Protein AF-A0A8T4L753-F1 (afdb_monomer_lite)

Foldseek 3Di:
DVVVVVVVVVVVVLLVVLLVCLVPPDALVVLLVVLVVLQVVLVVCVVVVNNVSSVVSPVVSVSSNSSSVSNCVNNVVDDPVVD

pLDDT: mean 85.9, std 11.28, range [40.97, 97.44]

Radius of gyration: 14.72 Å; chains: 1; bounding box: 41×27×35 Å

Organism: NCBI:txid3101447

Secondary structure (DSSP, 8-state):
-HHHHHHHHHHHHHHHHHHHHTTSS--HHHHHHHHHHHHHHHHHHHHTT-HHHHHHHHHHHHHHHHHHHHHHHHTT---TTT-

Sequence (83 aa):
MLGGKFRKKLKALLAAAGKALSIIPLTANQFTATSILLALIAALFIANQNLAAGLLFVVLAILVDVLDGSFAEAKKQKSNFGN

InterPro domains:
  IPR000462 CDP-alcohol phosphatidyltransferase [PF01066] (27-82)
  IPR043130 CDP-alcohol phosphatidyltransferase, transmembrane domain [G3DSA:1.20.120.1760] (8-83)

Structure (mmCIF, N/CA/C/O backbone):
data_AF-A0A8T4L753-F1
#
_entry.id   AF-A0A8T4L753-F1
#
loop_
_atom_site.group_PDB
_atom_site.id
_atom_site.type_symbol
_atom_site.label_atom_id
_atom_site.label_alt_id
_atom_site.label_comp_id
_atom_site.label_asym_id
_atom_site.label_entity_id
_atom_site.label_seq_id
_atom_site.pdbx_PDB_ins_code
_atom_site.Cartn_x
_atom_site.Cartn_y
_atom_site.Cartn_z
_atom_site.occupancy
_atom_site.B_iso_or_equiv
_atom_site.auth_seq_id
_atom_site.auth_comp_id
_atom_site.auth_asym_id
_atom_site.auth_atom_id
_atom_site.pdbx_PDB_model_num
ATOM 1 N N . MET A 1 1 ? 22.862 16.717 2.983 1.00 56.38 1 MET A N 1
ATOM 2 C CA . MET A 1 1 ? 23.302 15.496 2.253 1.00 56.38 1 MET A CA 1
ATOM 3 C C . MET A 1 1 ? 22.710 14.178 2.791 1.00 56.38 1 MET A C 1
ATOM 5 O O . MET A 1 1 ? 22.683 13.207 2.042 1.00 56.38 1 MET A O 1
ATOM 9 N N . LEU A 1 2 ? 22.200 14.114 4.034 1.00 59.62 2 LEU A N 1
ATOM 10 C CA . LEU A 1 2 ? 21.600 12.895 4.619 1.00 59.62 2 LEU A CA 1
ATOM 11 C C . LEU A 1 2 ? 20.295 12.438 3.930 1.00 59.62 2 LEU A C 1
ATOM 13 O O . LEU A 1 2 ? 20.118 11.245 3.686 1.00 59.62 2 LEU A O 1
ATOM 17 N N . GLY A 1 3 ? 19.434 13.375 3.515 1.00 69.31 3 GLY A N 1
ATOM 18 C CA . GLY A 1 3 ? 18.162 13.053 2.850 1.00 69.31 3 GLY A CA 1
ATOM 19 C C . GLY A 1 3 ? 18.310 12.320 1.509 1.00 69.31 3 GLY A C 1
ATOM 20 O O . GLY A 1 3 ? 17.506 11.448 1.192 1.00 69.31 3 GLY A O 1
ATOM 21 N N . GLY A 1 4 ? 19.374 12.594 0.743 1.00 76.81 4 GLY A N 1
ATOM 22 C CA . GLY A 1 4 ? 19.599 11.960 -0.563 1.00 76.81 4 GLY A CA 1
ATOM 23 C C . GLY A 1 4 ? 19.911 10.462 -0.467 1.00 76.81 4 GLY A C 1
ATOM 24 O O . GLY A 1 4 ? 19.369 9.662 -1.230 1.00 76.81 4 GLY A O 1
ATOM 25 N N . LYS A 1 5 ? 20.735 10.059 0.511 1.00 80.94 5 LYS A N 1
ATOM 26 C CA . LYS A 1 5 ? 21.070 8.642 0.742 1.00 80.94 5 LYS A CA 1
ATOM 27 C C . LYS A 1 5 ? 19.867 7.862 1.281 1.00 80.94 5 LYS A C 1
ATOM 29 O O . LYS A 1 5 ? 19.629 6.740 0.837 1.00 80.94 5 LYS A O 1
ATOM 34 N N . PHE A 1 6 ? 19.094 8.466 2.185 1.00 83.69 6 PHE A N 1
ATOM 35 C CA . PHE A 1 6 ? 17.882 7.857 2.737 1.00 83.69 6 PHE A CA 1
ATOM 36 C C . PHE A 1 6 ? 16.797 7.673 1.668 1.00 83.69 6 PHE A C 1
ATOM 38 O O . PHE A 1 6 ? 16.293 6.568 1.486 1.00 83.69 6 PHE A O 1
ATOM 45 N N . ARG A 1 7 ? 16.532 8.712 0.863 1.00 81.25 7 ARG A N 1
ATOM 46 C CA . AR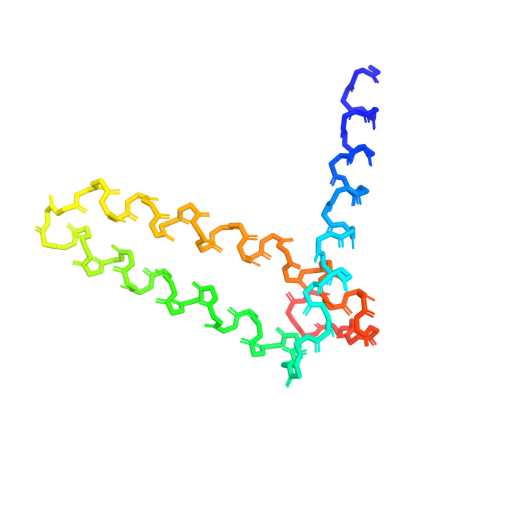G A 1 7 ? 15.587 8.648 -0.263 1.00 81.25 7 ARG A CA 1
ATOM 47 C C . ARG A 1 7 ? 15.970 7.574 -1.282 1.00 81.25 7 ARG A C 1
ATOM 49 O O . ARG A 1 7 ? 15.097 6.868 -1.773 1.00 81.25 7 ARG A O 1
ATOM 56 N N . LYS A 1 8 ? 17.265 7.410 -1.578 1.00 85.50 8 LYS A N 1
ATOM 57 C CA . LYS A 1 8 ? 17.745 6.368 -2.502 1.00 85.50 8 LYS A CA 1
ATOM 58 C C . LYS A 1 8 ? 17.508 4.957 -1.953 1.00 85.50 8 LYS A C 1
ATOM 60 O O . LYS A 1 8 ? 17.060 4.097 -2.705 1.00 85.50 8 LYS A O 1
ATOM 65 N N . LYS A 1 9 ? 17.758 4.729 -0.656 1.00 87.38 9 LYS A N 1
ATOM 66 C CA . LYS A 1 9 ? 17.462 3.445 0.004 1.00 87.38 9 LYS A CA 1
ATOM 67 C C . LYS A 1 9 ? 15.963 3.142 0.017 1.00 87.38 9 LYS A C 1
ATOM 69 O O . LYS A 1 9 ? 15.582 2.039 -0.357 1.00 87.38 9 LYS A O 1
ATOM 74 N N . LEU A 1 10 ? 15.128 4.121 0.372 1.00 84.50 10 LEU A N 1
ATOM 75 C CA . LEU A 1 10 ? 13.670 3.967 0.340 1.00 84.50 10 L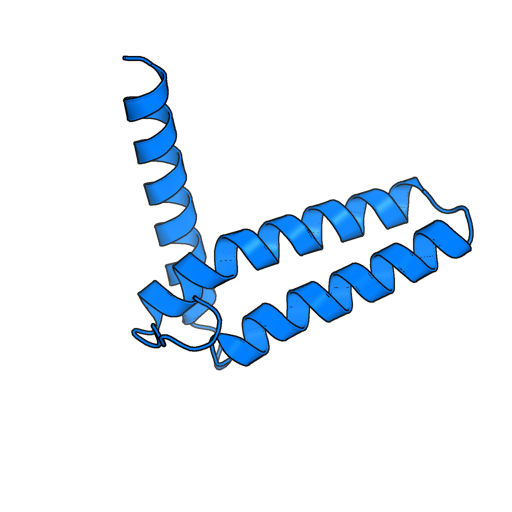EU A CA 1
ATOM 76 C C . LEU A 1 10 ? 13.161 3.642 -1.064 1.00 84.50 10 LEU A C 1
ATOM 78 O O . LEU A 1 10 ? 12.396 2.700 -1.230 1.00 84.50 10 LEU A O 1
ATOM 82 N N . LYS A 1 11 ? 13.635 4.362 -2.087 1.00 84.69 11 LYS A N 1
ATOM 83 C CA . LYS A 1 11 ? 13.243 4.097 -3.475 1.00 84.69 11 LYS A CA 1
ATOM 84 C C . LYS A 1 11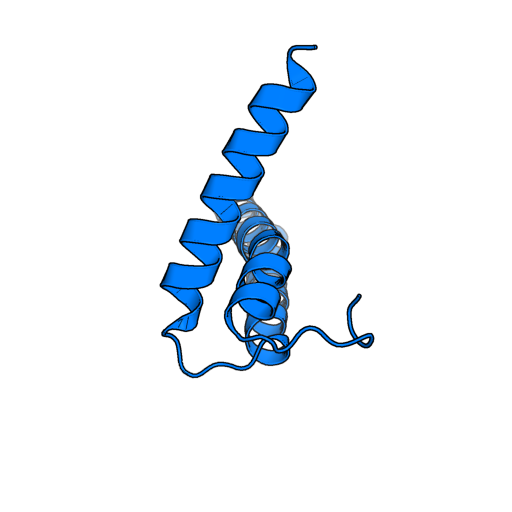 ? 13.637 2.684 -3.920 1.00 84.69 11 LYS A C 1
ATOM 86 O O . LYS A 1 11 ? 12.857 2.025 -4.594 1.00 84.69 11 LYS A O 1
ATOM 91 N N . ALA A 1 12 ? 14.819 2.205 -3.526 1.00 88.12 12 ALA A N 1
ATOM 92 C CA . ALA A 1 12 ? 15.256 0.843 -3.830 1.00 88.12 12 ALA A CA 1
ATOM 93 C C . ALA A 1 12 ? 14.387 -0.219 -3.133 1.00 88.12 12 ALA A C 1
ATOM 95 O O . ALA A 1 12 ? 14.043 -1.222 -3.755 1.00 88.12 12 ALA A O 1
ATOM 96 N N . LEU A 1 13 ? 14.000 0.016 -1.874 1.00 88.81 13 LEU A N 1
ATOM 97 C CA . LEU A 1 13 ? 13.100 -0.870 -1.133 1.00 88.81 13 LEU A CA 1
ATOM 98 C C . LEU A 1 13 ? 11.711 -0.928 -1.784 1.00 88.81 13 LEU A C 1
ATOM 100 O O . LEU A 1 13 ? 11.199 -2.017 -2.027 1.00 88.81 13 LEU A O 1
ATOM 104 N N . LEU A 1 14 ? 11.133 0.231 -2.117 1.00 86.62 14 LEU A N 1
ATOM 105 C CA . LEU A 1 14 ? 9.832 0.326 -2.784 1.00 86.62 14 LEU A CA 1
ATOM 106 C C . LEU A 1 14 ? 9.852 -0.343 -4.164 1.00 86.62 14 LEU A C 1
ATOM 108 O O . LEU A 1 14 ? 8.935 -1.089 -4.489 1.00 86.62 14 LEU A O 1
ATOM 112 N N . ALA A 1 15 ? 10.927 -0.170 -4.939 1.00 87.06 15 ALA A N 1
ATOM 113 C CA . ALA A 1 15 ? 11.089 -0.845 -6.226 1.00 87.06 15 ALA A CA 1
ATOM 114 C C . ALA A 1 15 ? 11.181 -2.373 -6.074 1.00 87.06 15 ALA A C 1
ATOM 116 O O . ALA A 1 15 ? 10.588 -3.112 -6.860 1.00 87.06 15 ALA A O 1
ATOM 117 N N . ALA A 1 16 ? 11.898 -2.862 -5.056 1.00 88.81 16 ALA A N 1
ATOM 118 C CA . ALA A 1 16 ? 11.969 -4.291 -4.763 1.00 88.81 16 ALA A CA 1
ATOM 119 C C . ALA A 1 16 ? 10.599 -4.853 -4.348 1.00 88.81 16 ALA A C 1
ATOM 121 O O . ALA A 1 16 ? 10.195 -5.898 -4.856 1.00 88.81 16 ALA A O 1
ATOM 122 N N . ALA A 1 17 ? 9.864 -4.138 -3.492 1.00 87.56 17 ALA A N 1
ATOM 123 C CA . ALA A 1 17 ? 8.512 -4.510 -3.081 1.00 87.56 17 ALA A CA 1
ATOM 124 C C . ALA A 1 17 ? 7.530 -4.498 -4.265 1.00 87.56 17 ALA A C 1
ATOM 126 O O . ALA A 1 17 ? 6.823 -5.478 -4.481 1.00 87.56 17 ALA A O 1
ATOM 127 N N . GLY A 1 18 ? 7.545 -3.450 -5.093 1.00 85.19 18 GLY A N 1
ATOM 128 C CA . GLY A 1 18 ? 6.726 -3.357 -6.305 1.00 85.19 18 GLY A CA 1
ATOM 129 C C . GLY A 1 18 ? 7.022 -4.47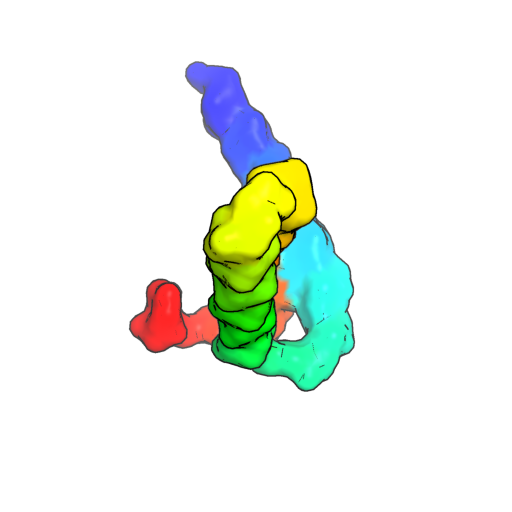8 -7.306 1.00 85.19 18 GLY A C 1
ATOM 130 O O . GLY A 1 18 ? 6.099 -5.049 -7.881 1.00 85.19 18 GLY A O 1
ATOM 131 N N . LYS A 1 19 ? 8.295 -4.870 -7.458 1.00 86.56 19 LYS A N 1
ATOM 132 C CA . LYS A 1 19 ? 8.695 -6.024 -8.280 1.00 86.56 19 LYS A CA 1
ATOM 133 C C . LYS A 1 19 ? 8.242 -7.360 -7.688 1.00 86.56 19 LYS A C 1
ATOM 135 O O . LYS A 1 19 ? 7.854 -8.246 -8.438 1.00 86.56 19 LYS A O 1
ATOM 140 N N . ALA A 1 20 ? 8.301 -7.524 -6.369 1.00 87.94 20 ALA A N 1
ATOM 141 C CA . ALA A 1 20 ? 7.795 -8.729 -5.719 1.00 87.94 20 ALA A CA 1
ATOM 142 C C . ALA A 1 20 ? 6.276 -8.847 -5.896 1.00 87.94 20 ALA A C 1
ATOM 144 O O . ALA A 1 20 ? 5.777 -9.924 -6.191 1.00 87.94 20 ALA A O 1
ATOM 145 N N . LEU A 1 21 ? 5.552 -7.732 -5.788 1.00 85.19 21 LEU A N 1
ATOM 146 C CA . LEU A 1 21 ? 4.105 -7.688 -5.973 1.00 85.19 21 LEU A CA 1
ATOM 147 C C . LEU A 1 21 ? 3.692 -7.823 -7.443 1.00 85.19 21 LEU A C 1
ATOM 149 O O . LEU A 1 21 ? 2.622 -8.357 -7.711 1.00 85.19 21 LEU A O 1
ATOM 153 N N . SER A 1 22 ? 4.528 -7.432 -8.411 1.00 83.75 22 SER A N 1
ATOM 154 C CA . SER A 1 22 ? 4.193 -7.521 -9.841 1.00 83.75 22 SER A CA 1
ATOM 155 C C . SER A 1 22 ? 4.022 -8.951 -10.370 1.00 83.75 22 SER A C 1
ATOM 157 O O . SER A 1 22 ? 3.569 -9.128 -11.502 1.00 83.75 22 SER A O 1
ATOM 159 N N . ILE A 1 23 ? 4.315 -9.981 -9.569 1.00 86.62 23 ILE A N 1
ATOM 160 C CA . ILE A 1 23 ? 3.931 -11.368 -9.876 1.00 86.62 23 ILE A CA 1
ATOM 161 C C . ILE A 1 23 ? 2.412 -11.567 -9.837 1.00 86.62 23 ILE A C 1
ATOM 163 O O . ILE A 1 23 ? 1.890 -12.463 -10.495 1.00 86.62 23 ILE A O 1
ATOM 167 N N . ILE A 1 24 ? 1.693 -10.726 -9.090 1.00 86.25 24 ILE A N 1
ATOM 168 C CA . ILE A 1 24 ? 0.243 -10.797 -8.975 1.00 86.25 24 ILE A CA 1
ATOM 169 C C . ILE A 1 24 ? -0.361 -10.442 -10.350 1.00 86.25 24 ILE A C 1
ATOM 171 O O . ILE A 1 24 ? 0.045 -9.445 -10.966 1.00 86.25 24 ILE A O 1
ATOM 175 N N . PRO A 1 25 ? -1.323 -11.227 -10.872 1.00 84.69 25 PRO A N 1
ATOM 176 C CA . PRO A 1 25 ? -1.946 -11.002 -12.179 1.00 84.69 25 PRO A CA 1
ATOM 177 C C . PRO A 1 25 ? -2.987 -9.865 -12.144 1.00 84.69 25 PRO A C 1
ATOM 179 O O . PRO A 1 25 ? -4.064 -9.980 -12.715 1.00 84.69 25 PRO A O 1
ATOM 182 N N . LEU A 1 26 ? -2.668 -8.762 -11.464 1.00 86.06 26 LEU A N 1
ATOM 183 C CA . LEU A 1 26 ? -3.461 -7.536 -11.447 1.00 86.06 26 LEU A CA 1
ATOM 184 C C . LEU A 1 26 ? -2.813 -6.476 -12.343 1.00 86.06 26 LEU A C 1
ATOM 186 O O . LEU A 1 26 ? -1.587 -6.418 -12.491 1.00 86.06 26 LEU A O 1
ATOM 190 N N . THR A 1 27 ? -3.650 -5.630 -12.936 1.00 86.06 27 THR A N 1
ATOM 191 C CA . THR A 1 27 ? -3.219 -4.386 -13.590 1.00 86.06 27 THR A CA 1
ATOM 192 C C . THR A 1 27 ? -2.864 -3.327 -12.546 1.00 86.06 27 THR A C 1
ATOM 194 O O . THR A 1 27 ? -3.344 -3.391 -11.414 1.00 86.06 27 THR A O 1
ATOM 197 N N . ALA A 1 28 ? -2.058 -2.328 -12.921 1.00 83.44 28 ALA A N 1
ATOM 198 C CA . ALA A 1 28 ? -1.749 -1.198 -12.038 1.00 83.44 28 ALA A CA 1
ATOM 199 C C . ALA A 1 28 ? -3.023 -0.518 -11.497 1.00 83.44 28 ALA A C 1
ATOM 201 O O . ALA A 1 28 ? -3.162 -0.352 -10.292 1.00 83.44 28 ALA A O 1
ATOM 202 N N . ASN A 1 29 ? -4.009 -0.261 -12.362 1.00 85.06 29 ASN A N 1
ATOM 203 C CA . ASN A 1 29 ? -5.278 0.355 -11.963 1.00 85.06 29 ASN A CA 1
ATOM 204 C C . ASN A 1 29 ? -6.069 -0.505 -10.966 1.00 85.06 29 ASN A C 1
ATOM 206 O O . ASN A 1 29 ? -6.684 0.024 -10.044 1.00 85.06 29 ASN A O 1
ATOM 210 N N . GLN A 1 30 ? -6.063 -1.832 -11.135 1.00 87.06 30 GLN A N 1
ATOM 211 C CA . GLN A 1 30 ? -6.700 -2.738 -10.174 1.00 87.06 30 GLN A CA 1
ATOM 212 C C . GLN A 1 30 ? -5.960 -2.745 -8.839 1.00 87.06 30 GLN A C 1
ATOM 214 O O . GLN A 1 30 ? -6.605 -2.820 -7.800 1.00 87.06 30 GLN A O 1
ATOM 219 N N . PHE A 1 31 ? -4.630 -2.646 -8.858 1.00 87.25 31 PHE A N 1
ATOM 220 C CA . PHE A 1 31 ? -3.833 -2.531 -7.645 1.00 87.25 31 PHE A CA 1
ATOM 221 C C . PHE A 1 31 ? -4.160 -1.228 -6.897 1.00 87.25 31 PHE A C 1
ATOM 223 O O . PHE A 1 31 ? -4.495 -1.286 -5.717 1.00 87.25 31 PHE A O 1
ATOM 230 N N . THR A 1 32 ? -4.217 -0.084 -7.583 1.00 87.31 32 THR A N 1
ATOM 231 C CA . THR A 1 32 ? -4.674 1.185 -6.988 1.00 87.31 32 THR A CA 1
ATOM 232 C C . THR A 1 32 ? -6.116 1.085 -6.475 1.00 87.31 32 THR A C 1
ATOM 234 O O . THR A 1 32 ? -6.417 1.535 -5.377 1.00 87.31 32 THR A O 1
ATOM 237 N N . ALA A 1 33 ? -7.024 0.404 -7.182 1.00 89.94 33 ALA A N 1
ATOM 238 C CA . ALA A 1 33 ? -8.391 0.206 -6.689 1.00 89.94 33 ALA A CA 1
ATOM 239 C C . ALA A 1 33 ? -8.445 -0.549 -5.343 1.00 89.94 33 ALA A C 1
ATOM 241 O O . ALA A 1 33 ? -9.367 -0.333 -4.553 1.00 89.94 33 ALA A O 1
ATOM 242 N N . THR A 1 34 ? -7.452 -1.394 -5.034 1.00 90.56 34 THR A N 1
ATOM 243 C CA . THR A 1 34 ? -7.384 -2.048 -3.719 1.00 90.56 34 THR A CA 1
ATOM 244 C C . THR A 1 34 ? -7.085 -1.070 -2.579 1.00 90.56 34 THR A C 1
ATOM 246 O O . THR A 1 34 ? -7.614 -1.270 -1.485 1.00 90.56 34 THR A O 1
ATOM 249 N N . SER A 1 35 ? -6.330 0.016 -2.809 1.00 90.62 35 SER A N 1
ATOM 250 C CA . SER A 1 35 ? -6.086 1.040 -1.777 1.00 90.62 35 SER A CA 1
ATOM 251 C C . SER A 1 35 ? -7.381 1.767 -1.401 1.00 90.62 35 SER A C 1
ATOM 253 O O . SER A 1 35 ? -7.643 1.991 -0.219 1.00 90.62 35 SER A O 1
ATOM 255 N N . ILE A 1 36 ? -8.251 2.024 -2.383 1.00 91.88 36 ILE A N 1
ATOM 256 C CA . ILE A 1 36 ? -9.584 2.609 -2.172 1.00 91.88 36 ILE A CA 1
ATOM 257 C C . ILE A 1 36 ? -10.453 1.680 -1.316 1.00 91.88 36 ILE A C 1
ATOM 259 O O . ILE A 1 36 ? -11.090 2.136 -0.367 1.00 91.88 36 ILE A O 1
ATOM 263 N N . LEU A 1 37 ? -10.457 0.372 -1.597 1.00 94.44 37 LEU A N 1
ATOM 264 C CA . LEU A 1 37 ? -11.199 -0.600 -0.784 1.00 94.44 37 LEU A CA 1
ATOM 265 C C . LEU A 1 37 ? -10.703 -0.625 0.669 1.00 94.44 37 LEU A C 1
ATOM 267 O O . LEU A 1 37 ? -11.515 -0.634 1.594 1.00 94.44 37 LEU A O 1
ATOM 271 N N . LEU A 1 38 ? -9.386 -0.576 0.887 1.00 93.88 38 LEU A N 1
ATOM 272 C CA . LEU A 1 38 ? -8.807 -0.496 2.232 1.00 93.88 38 LEU A CA 1
ATOM 273 C C . LEU A 1 38 ? -9.192 0.805 2.945 1.00 93.88 38 LEU A C 1
ATOM 275 O O . LEU A 1 38 ? -9.524 0.772 4.129 1.00 93.88 38 LEU A O 1
ATOM 279 N N . ALA A 1 39 ? -9.208 1.933 2.232 1.00 93.88 39 ALA A N 1
ATOM 280 C CA . ALA A 1 39 ? -9.637 3.216 2.780 1.00 93.88 39 ALA A CA 1
ATOM 281 C C . ALA A 1 39 ? -11.125 3.211 3.175 1.00 93.88 39 ALA A C 1
ATOM 283 O O . ALA A 1 39 ? -11.486 3.746 4.223 1.00 93.88 39 ALA A O 1
ATOM 284 N N . LEU A 1 40 ? -11.987 2.554 2.392 1.00 96.75 40 LEU A N 1
ATOM 285 C CA . LEU A 1 40 ? -13.399 2.370 2.739 1.00 96.75 40 LEU A CA 1
ATOM 286 C C . LEU A 1 40 ? -13.568 1.506 3.994 1.00 96.75 40 LEU A C 1
ATOM 288 O O . LEU A 1 40 ? -14.347 1.855 4.880 1.00 96.75 40 LEU A O 1
ATOM 292 N N . ILE A 1 41 ? -12.805 0.416 4.116 1.00 96.06 41 ILE A N 1
ATOM 293 C CA . ILE A 1 41 ? -12.803 -0.420 5.326 1.00 96.06 41 ILE A CA 1
ATOM 294 C C . ILE A 1 41 ? -12.326 0.393 6.537 1.00 96.06 41 ILE A C 1
ATOM 296 O O . ILE A 1 41 ? -12.942 0.329 7.603 1.00 96.06 41 ILE A O 1
ATOM 300 N N . ALA A 1 42 ? -11.280 1.207 6.373 1.00 95.50 42 ALA A N 1
ATOM 301 C CA . ALA A 1 42 ? -10.811 2.107 7.420 1.00 95.50 42 ALA A CA 1
ATOM 302 C C . ALA A 1 42 ? -11.918 3.064 7.879 1.00 95.50 42 ALA A C 1
ATOM 304 O O . ALA A 1 42 ? -12.160 3.195 9.079 1.00 95.50 42 ALA A O 1
ATOM 305 N N . ALA A 1 43 ? -12.625 3.684 6.929 1.00 95.94 43 ALA A N 1
ATOM 306 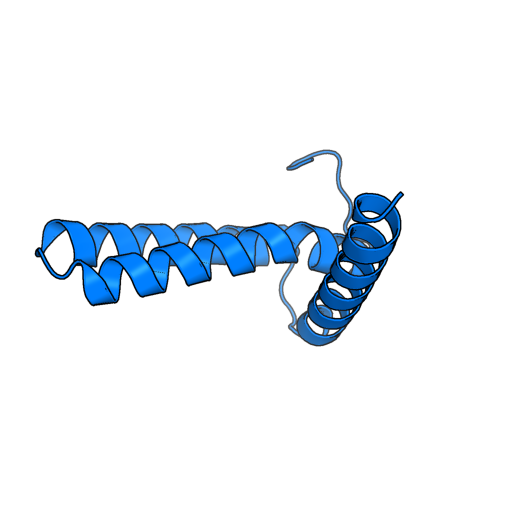C CA . ALA A 1 43 ? -13.730 4.591 7.213 1.00 95.94 43 ALA A CA 1
ATOM 307 C C . ALA A 1 43 ? -14.859 3.900 7.996 1.00 95.94 43 ALA A C 1
ATOM 309 O O . ALA A 1 43 ? -15.373 4.481 8.950 1.00 95.94 43 ALA A O 1
ATOM 310 N N . LEU A 1 44 ? -15.195 2.646 7.665 1.00 97.44 44 LEU A N 1
ATOM 311 C CA . LEU A 1 44 ? -16.184 1.859 8.410 1.00 97.44 44 LEU A CA 1
ATOM 312 C C . LEU A 1 44 ? -15.749 1.594 9.859 1.00 97.44 44 LEU A C 1
ATOM 314 O O . LEU A 1 44 ? -16.562 1.711 10.775 1.00 97.44 44 LEU A O 1
ATOM 318 N N . PHE A 1 45 ? -14.478 1.264 10.102 1.00 97.06 45 PHE A N 1
ATOM 319 C CA . PHE A 1 45 ? -13.978 1.069 11.468 1.00 97.06 45 PHE A CA 1
ATOM 320 C C . PHE A 1 45 ? -13.961 2.369 12.275 1.00 97.06 45 PHE A C 1
ATOM 322 O O . PHE A 1 45 ? -14.365 2.368 13.438 1.00 97.06 45 PHE A O 1
ATOM 329 N N . ILE A 1 46 ? -13.555 3.476 11.650 1.00 95.88 46 ILE A N 1
ATOM 330 C CA . ILE A 1 46 ? -13.565 4.803 12.275 1.00 95.88 46 ILE A CA 1
ATOM 331 C C . ILE A 1 46 ? -14.999 5.214 12.631 1.00 95.88 46 ILE A C 1
ATOM 333 O O . ILE A 1 46 ? -15.240 5.662 13.750 1.00 95.88 46 ILE A O 1
ATOM 337 N N . ALA A 1 47 ? -15.960 5.003 11.725 1.00 97.12 47 ALA A N 1
ATOM 338 C CA . ALA A 1 47 ? -17.374 5.297 11.963 1.00 97.12 47 ALA A CA 1
ATOM 339 C C . ALA A 1 47 ? -17.956 4.496 13.142 1.00 97.12 47 ALA A C 1
ATOM 341 O O . ALA A 1 47 ? -18.772 5.016 13.898 1.00 97.12 47 ALA A O 1
ATOM 342 N N . ASN A 1 48 ? -17.484 3.264 13.353 1.00 97.38 48 ASN A N 1
ATOM 343 C CA . ASN A 1 48 ? -17.854 2.418 14.492 1.00 97.38 48 ASN A CA 1
ATOM 344 C C . ASN A 1 48 ? -17.030 2.697 15.768 1.00 97.38 48 ASN A C 1
ATOM 346 O O . ASN A 1 48 ? -17.013 1.874 16.680 1.00 97.38 48 ASN A O 1
ATOM 350 N N . GLN A 1 49 ? -16.315 3.826 15.834 1.00 96.19 49 GLN A N 1
ATOM 351 C CA . GLN A 1 49 ? -15.428 4.220 16.941 1.00 96.19 49 GLN A CA 1
ATOM 352 C C . GLN A 1 49 ? -14.268 3.249 17.228 1.00 96.19 49 GLN A C 1
ATOM 354 O O . GLN A 1 49 ? -13.560 3.390 18.227 1.00 96.19 49 GLN A O 1
ATOM 359 N N . ASN A 1 50 ? -13.993 2.298 16.333 1.00 96.75 50 ASN A N 1
ATOM 360 C CA . ASN A 1 50 ? -12.832 1.423 16.434 1.00 96.75 50 ASN A CA 1
ATOM 361 C C . ASN A 1 50 ? -11.622 2.081 15.758 1.00 96.75 50 ASN A C 1
ATOM 363 O O . ASN A 1 50 ? -11.207 1.725 14.653 1.00 96.75 50 ASN A O 1
ATOM 367 N N . LEU A 1 51 ? -11.059 3.075 16.445 1.00 95.12 51 LEU A N 1
ATOM 368 C CA . LEU A 1 51 ? -9.966 3.895 15.920 1.00 95.12 51 LEU A CA 1
ATOM 369 C C . LEU A 1 51 ? -8.678 3.097 15.689 1.00 95.12 51 LEU A C 1
ATOM 371 O O . LEU A 1 51 ? -7.944 3.398 14.754 1.00 95.12 51 LEU A O 1
ATOM 375 N N . ALA A 1 52 ? -8.411 2.068 16.499 1.00 96.19 52 ALA A N 1
ATOM 376 C CA . ALA A 1 52 ? -7.215 1.241 16.350 1.00 96.19 52 ALA A CA 1
ATOM 377 C C . ALA A 1 52 ? -7.246 0.432 15.043 1.00 96.19 52 ALA A C 1
ATOM 379 O O . ALA A 1 52 ? -6.287 0.468 14.270 1.00 96.19 52 ALA A O 1
ATOM 380 N N . ALA A 1 53 ? -8.364 -0.249 14.762 1.00 95.25 53 ALA A N 1
ATOM 381 C CA . ALA A 1 53 ? -8.544 -0.958 13.498 1.00 95.25 53 ALA A CA 1
ATOM 382 C C . ALA A 1 53 ? -8.601 0.025 12.319 1.00 95.25 53 ALA A C 1
ATOM 384 O O . ALA A 1 53 ? -7.944 -0.195 11.304 1.00 95.25 53 ALA A O 1
ATOM 385 N N . GLY A 1 54 ? -9.310 1.146 12.477 1.00 95.75 54 GLY A N 1
ATOM 386 C CA . GLY A 1 54 ? -9.357 2.212 11.479 1.00 95.75 54 GLY A CA 1
ATOM 387 C C . GLY A 1 54 ? -7.966 2.701 11.078 1.00 95.75 54 GLY A C 1
ATOM 388 O O . GLY A 1 54 ? -7.630 2.704 9.896 1.00 95.75 54 GLY A O 1
ATOM 389 N N . LEU A 1 55 ? -7.121 3.029 12.059 1.00 96.38 55 LEU A N 1
ATOM 390 C CA . LEU A 1 55 ? -5.747 3.476 11.836 1.00 96.38 55 LEU A CA 1
ATOM 391 C C . LEU A 1 55 ? -4.909 2.420 11.107 1.00 96.38 55 LEU A C 1
ATOM 393 O O . LEU A 1 55 ? -4.173 2.765 10.183 1.00 96.38 55 LEU A O 1
ATOM 397 N N . LEU A 1 56 ? -5.037 1.145 11.486 1.00 97.06 56 LEU A N 1
ATOM 398 C CA . LEU A 1 56 ? -4.346 0.051 10.805 1.00 97.06 56 LEU A CA 1
ATOM 399 C C . LEU A 1 56 ? -4.689 0.030 9.307 1.00 97.06 56 LEU A C 1
ATOM 401 O O . LEU A 1 56 ? -3.786 -0.009 8.473 1.00 97.06 56 LEU A O 1
ATOM 405 N N . PHE A 1 57 ? -5.975 0.111 8.958 1.00 96.19 57 PHE A N 1
ATOM 406 C CA . PHE A 1 57 ? -6.408 0.106 7.560 1.00 96.19 57 PHE A CA 1
ATOM 407 C C . PHE A 1 57 ? -6.016 1.380 6.802 1.00 96.19 57 PHE A C 1
ATOM 409 O O . PHE A 1 57 ? -5.663 1.282 5.629 1.00 96.19 57 PHE A O 1
ATOM 416 N N . VAL A 1 58 ? -5.988 2.549 7.454 1.00 96.06 58 VAL A N 1
ATOM 417 C CA . VAL A 1 58 ? -5.446 3.780 6.846 1.00 96.06 58 VAL A CA 1
ATOM 418 C C . VAL A 1 58 ? -3.974 3.599 6.482 1.00 96.06 58 VAL A C 1
ATOM 420 O O . VAL A 1 58 ? -3.578 3.892 5.355 1.00 96.06 58 VAL A O 1
ATOM 423 N N . VAL A 1 59 ? -3.157 3.091 7.410 1.00 95.25 59 VAL A N 1
ATOM 424 C CA . VAL A 1 59 ? -1.726 2.864 7.156 1.00 95.25 59 VAL A CA 1
ATOM 425 C C . VAL A 1 59 ? -1.536 1.869 6.013 1.00 95.25 59 VAL A C 1
ATOM 427 O O . VAL A 1 59 ? -0.714 2.107 5.131 1.00 95.25 59 VAL A O 1
ATOM 430 N N . LEU A 1 60 ? -2.321 0.789 5.984 1.00 93.38 60 LEU A N 1
ATOM 431 C CA . LEU A 1 60 ? -2.286 -0.176 4.886 1.00 93.38 60 LEU A CA 1
ATOM 432 C C . LEU A 1 60 ? -2.677 0.459 3.546 1.00 93.38 60 LEU A C 1
ATOM 434 O O . LEU A 1 60 ? -1.980 0.233 2.560 1.00 93.38 60 LEU A O 1
ATOM 438 N N . ALA A 1 61 ? -3.731 1.277 3.503 1.00 93.50 61 ALA A N 1
ATOM 439 C CA . ALA A 1 61 ? -4.148 1.968 2.285 1.00 93.50 61 ALA A CA 1
ATOM 440 C C . ALA A 1 61 ? -3.035 2.879 1.744 1.00 93.50 61 ALA A C 1
ATOM 442 O O . ALA A 1 61 ? -2.706 2.794 0.565 1.00 93.50 61 ALA A O 1
ATOM 443 N N . ILE A 1 62 ? -2.392 3.670 2.613 1.00 92.44 62 ILE A N 1
ATOM 444 C CA . ILE A 1 62 ? -1.264 4.541 2.241 1.00 92.44 62 ILE A CA 1
ATOM 445 C C . ILE A 1 62 ? -0.079 3.720 1.721 1.00 92.44 62 ILE A C 1
ATOM 447 O O . ILE A 1 62 ? 0.562 4.103 0.746 1.00 92.44 62 ILE A O 1
ATOM 451 N N . LEU A 1 63 ? 0.234 2.589 2.361 1.00 90.31 63 LEU A N 1
ATOM 452 C CA . LEU A 1 63 ? 1.322 1.722 1.909 1.00 90.31 63 LEU A CA 1
ATOM 453 C C . LEU A 1 63 ? 1.046 1.147 0.518 1.00 90.31 63 LEU A C 1
ATOM 455 O O . LEU A 1 63 ? 1.945 1.150 -0.318 1.00 90.31 63 LEU A O 1
ATOM 459 N N . VAL A 1 64 ? -0.176 0.670 0.265 1.00 89.25 64 VAL A N 1
ATOM 460 C CA . VAL A 1 64 ? -0.573 0.148 -1.051 1.00 89.25 64 VAL A CA 1
ATOM 461 C C . VAL A 1 64 ? -0.531 1.250 -2.107 1.00 89.25 64 VAL A C 1
ATOM 463 O O . VAL A 1 64 ? 0.013 1.020 -3.181 1.00 89.25 64 VAL A O 1
ATOM 466 N N . ASP A 1 65 ? -1.016 2.447 -1.782 1.00 88.88 65 ASP A N 1
ATOM 467 C CA . ASP A 1 65 ? -0.986 3.611 -2.670 1.00 88.88 65 ASP A CA 1
ATOM 468 C C . ASP A 1 65 ? 0.453 3.988 -3.051 1.00 88.88 65 ASP A C 1
ATOM 470 O O . ASP A 1 65 ? 0.806 4.022 -4.217 1.00 88.88 65 ASP A O 1
ATOM 474 N N . VAL A 1 66 ? 1.371 4.112 -2.089 1.00 87.19 66 VAL A N 1
ATOM 475 C CA . VAL A 1 66 ? 2.787 4.410 -2.392 1.00 87.19 66 VAL A CA 1
ATOM 476 C C . VAL A 1 66 ? 3.465 3.294 -3.205 1.00 87.19 66 VAL A C 1
ATOM 478 O O . VAL A 1 66 ? 4.411 3.547 -3.964 1.00 87.19 66 VAL A O 1
ATOM 481 N N . LEU A 1 67 ? 3.020 2.046 -3.042 1.00 88.88 67 LEU A N 1
ATOM 482 C CA . LEU A 1 67 ? 3.535 0.907 -3.797 1.00 88.88 67 LEU A CA 1
ATOM 483 C C . LEU A 1 67 ? 2.992 0.845 -5.227 1.00 88.88 67 LEU A C 1
ATOM 485 O O . LEU A 1 67 ? 3.652 0.222 -6.064 1.00 88.88 67 LEU A O 1
ATOM 489 N N . ASP A 1 68 ? 1.865 1.489 -5.539 1.00 84.81 68 ASP A N 1
ATOM 490 C CA . ASP A 1 68 ? 1.222 1.399 -6.850 1.00 84.81 68 ASP A CA 1
ATOM 491 C C . ASP A 1 68 ? 2.119 1.927 -7.980 1.00 84.81 68 ASP A C 1
ATOM 493 O O . ASP A 1 68 ? 2.258 1.282 -9.020 1.00 84.81 68 ASP A O 1
ATOM 497 N N . GLY A 1 69 ? 2.868 3.000 -7.728 1.00 82.12 69 GLY A N 1
ATOM 498 C CA . GLY A 1 69 ? 3.801 3.577 -8.684 1.00 82.12 69 GLY A CA 1
ATOM 499 C C . GLY A 1 69 ? 4.982 2.648 -8.949 1.00 82.12 69 GLY A C 1
ATOM 500 O O . GLY A 1 69 ? 5.415 2.496 -10.092 1.00 82.12 69 GLY A O 1
ATOM 501 N N . SER A 1 70 ? 5.465 1.960 -7.909 1.00 86.12 70 SER A N 1
ATOM 502 C CA . SER A 1 70 ? 6.530 0.955 -8.048 1.00 86.12 70 SER A CA 1
ATOM 503 C C . SER A 1 70 ? 6.021 -0.319 -8.732 1.00 86.12 70 SER A C 1
ATOM 505 O O . SER A 1 70 ? 6.754 -0.946 -9.498 1.00 86.12 70 SER A O 1
ATOM 507 N N . PHE A 1 71 ? 4.763 -0.696 -8.492 1.00 86.25 71 PHE A N 1
ATOM 508 C CA . PHE A 1 71 ? 4.087 -1.816 -9.145 1.00 86.25 71 PHE A CA 1
ATOM 509 C C . PHE A 1 71 ? 3.863 -1.543 -10.642 1.00 86.25 71 PHE A C 1
ATOM 511 O O . PHE A 1 71 ? 4.195 -2.381 -11.484 1.00 86.25 71 PHE A O 1
ATOM 518 N N . ALA A 1 72 ? 3.378 -0.349 -10.992 1.00 85.69 72 ALA A N 1
ATOM 519 C CA . ALA A 1 72 ? 3.180 0.098 -12.368 1.00 85.69 72 ALA A CA 1
ATOM 520 C C . ALA A 1 72 ? 4.508 0.181 -13.138 1.00 85.69 72 ALA A C 1
ATOM 522 O O . ALA A 1 72 ? 4.594 -0.285 -14.280 1.00 85.69 72 ALA A O 1
ATOM 523 N N . GLU A 1 73 ? 5.560 0.711 -12.500 1.00 84.88 73 GLU A N 1
ATOM 524 C CA . GLU A 1 73 ? 6.919 0.747 -13.053 1.00 84.88 73 GLU A CA 1
ATOM 525 C C . GLU A 1 73 ? 7.447 -0.674 -13.313 1.00 84.88 73 GLU A C 1
ATOM 527 O O . GLU A 1 73 ? 7.944 -0.957 -14.405 1.00 84.88 73 GLU A O 1
ATOM 532 N N . ALA A 1 74 ? 7.253 -1.604 -12.370 1.00 85.06 74 ALA A N 1
ATOM 533 C CA . ALA A 1 74 ? 7.664 -3.000 -12.525 1.00 85.06 74 ALA A CA 1
ATOM 534 C C . ALA A 1 74 ? 6.896 -3.747 -13.635 1.00 85.06 74 ALA A C 1
ATOM 536 O O . ALA A 1 74 ? 7.489 -4.562 -14.344 1.00 85.06 74 ALA A O 1
ATOM 537 N N . LYS A 1 75 ? 5.598 -3.468 -13.818 1.00 82.81 75 LYS A N 1
ATOM 538 C CA . LYS A 1 75 ? 4.762 -4.045 -14.889 1.00 82.81 75 LYS A CA 1
ATOM 539 C C . LYS A 1 75 ? 4.970 -3.381 -16.258 1.00 82.81 75 LYS A C 1
ATOM 541 O O . LYS A 1 75 ? 4.377 -3.839 -17.231 1.00 82.81 75 LYS A O 1
ATOM 546 N N . LYS A 1 76 ? 5.779 -2.314 -16.353 1.00 80.31 76 LYS A N 1
ATOM 547 C CA . LYS A 1 76 ? 5.889 -1.440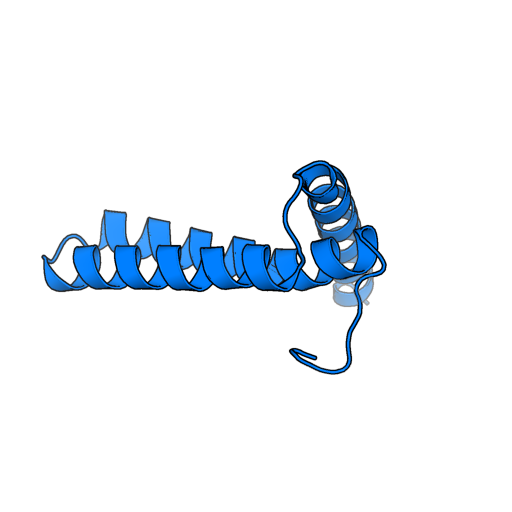 -17.542 1.00 80.31 76 LYS A CA 1
ATOM 548 C C . LYS A 1 76 ? 4.538 -0.863 -17.996 1.00 80.31 76 LYS A C 1
ATOM 550 O O . LYS A 1 76 ? 4.365 -0.535 -19.164 1.00 80.31 76 LYS A O 1
ATOM 555 N N . GLN A 1 77 ? 3.590 -0.725 -17.073 1.00 75.44 77 GLN A N 1
ATOM 556 C CA . GLN A 1 77 ? 2.247 -0.188 -17.323 1.00 75.44 77 GLN A CA 1
ATOM 557 C C . GLN A 1 77 ? 2.154 1.291 -16.935 1.00 75.44 77 GLN A C 1
ATOM 559 O O . GLN A 1 77 ? 1.095 1.775 -16.546 1.00 75.44 77 GLN A O 1
ATOM 564 N N . LYS A 1 78 ? 3.273 2.016 -17.007 1.00 64.44 78 LYS A N 1
ATOM 565 C CA . LYS A 1 78 ? 3.289 3.441 -16.698 1.00 64.44 78 LYS A CA 1
ATOM 566 C C . LYS A 1 78 ? 2.452 4.176 -17.750 1.00 64.44 78 LYS A C 1
ATOM 568 O O . LYS A 1 78 ? 2.743 4.088 -18.939 1.00 64.44 78 LYS A O 1
ATOM 573 N N . SER A 1 79 ? 1.398 4.845 -17.304 1.00 61.44 79 SER A N 1
ATOM 574 C CA . SER A 1 79 ? 0.387 5.507 -18.128 1.00 61.44 79 SER A CA 1
ATOM 575 C C . SER A 1 79 ? 0.228 6.943 -17.637 1.00 61.44 79 SER A C 1
ATOM 577 O O . SER A 1 79 ? 0.236 7.156 -16.433 1.00 61.44 79 SER A O 1
ATOM 579 N N . ASN A 1 80 ? 0.009 7.904 -18.544 1.00 60.94 80 ASN A N 1
ATOM 580 C CA . ASN A 1 80 ? -0.314 9.302 -18.194 1.00 60.94 80 ASN A CA 1
ATOM 581 C C . ASN A 1 80 ? -1.696 9.452 -17.515 1.00 60.94 80 ASN A C 1
ATOM 583 O O . ASN A 1 80 ? -2.132 10.557 -17.203 1.00 60.94 80 ASN A O 1
ATOM 587 N N . PHE A 1 81 ? -2.438 8.354 -17.359 1.00 53.38 81 PHE A N 1
ATOM 588 C CA . PHE A 1 81 ? -3.695 8.299 -16.623 1.00 53.38 81 PHE A CA 1
ATOM 589 C C . PHE A 1 81 ? -3.411 7.734 -15.227 1.00 53.38 81 PHE A C 1
ATOM 591 O O . PHE A 1 81 ? -3.045 6.564 -15.114 1.00 53.38 81 PHE A O 1
ATOM 598 N N . GLY A 1 82 ? -3.552 8.564 -14.189 1.00 55.22 82 GLY A N 1
ATOM 599 C CA . GLY A 1 82 ? -3.231 8.224 -12.793 1.00 55.22 82 GLY A CA 1
ATOM 600 C C . GLY A 1 82 ? -1.899 8.795 -12.271 1.00 55.22 82 GLY A C 1
ATOM 601 O O . GLY A 1 82 ? -1.796 8.997 -11.066 1.00 55.22 82 GLY A O 1
ATOM 602 N N . ASN A 1 83 ? -0.925 9.089 -13.154 1.00 40.97 83 ASN A N 1
ATOM 603 C CA . ASN A 1 83 ? 0.188 10.063 -13.029 1.00 40.97 83 ASN A CA 1
ATOM 604 C C . ASN A 1 83 ? 1.128 9.978 -14.246 1.00 40.97 83 ASN A C 1
ATOM 606 O O . ASN A 1 83 ? 1.968 9.045 -14.294 1.00 40.97 83 ASN A O 1
#